Protein AF-A0A804PQB3-F1 (afdb_monomer)

Structure (mmCIF, N/CA/C/O backbone):
data_AF-A0A804PQB3-F1
#
_entry.id   AF-A0A804PQB3-F1
#
loop_
_atom_site.group_PDB
_atom_site.id
_atom_site.type_symbol
_atom_site.label_atom_id
_atom_site.label_alt_id
_atom_site.label_comp_id
_atom_site.label_asym_id
_atom_site.label_entity_id
_atom_site.label_seq_id
_atom_site.pdbx_PDB_ins_code
_atom_site.Cartn_x
_atom_site.Cartn_y
_atom_site.Cartn_z
_atom_site.occupancy
_atom_site.B_iso_or_equiv
_atom_site.auth_seq_id
_atom_site.auth_comp_id
_atom_site.auth_asym_id
_atom_site.auth_atom_id
_atom_site.pdbx_PDB_model_num
ATOM 1 N N . MET A 1 1 ? -51.190 13.255 21.243 1.00 46.50 1 MET A N 1
ATOM 2 C CA . MET A 1 1 ? -51.127 12.469 19.992 1.00 46.50 1 MET A CA 1
ATOM 3 C C . MET A 1 1 ? -50.312 11.210 20.266 1.00 46.50 1 MET A C 1
ATOM 5 O O . MET A 1 1 ? -49.123 11.335 20.520 1.00 46.50 1 MET A O 1
ATOM 9 N N . LEU A 1 2 ? -50.937 10.028 20.329 1.00 59.81 2 LEU A N 1
ATOM 10 C CA . LEU A 1 2 ? -50.211 8.762 20.503 1.00 59.81 2 LEU A CA 1
ATOM 11 C C . LEU A 1 2 ? -49.652 8.330 19.141 1.00 59.81 2 LEU A C 1
ATOM 13 O O . LEU A 1 2 ? -50.421 8.031 18.231 1.00 59.81 2 LEU A O 1
ATOM 17 N N . ILE A 1 3 ? -48.327 8.313 18.995 1.00 63.78 3 ILE A N 1
ATOM 18 C CA . ILE A 1 3 ? -47.665 7.767 17.805 1.00 63.78 3 ILE A CA 1
ATOM 19 C C . ILE A 1 3 ? -47.899 6.245 17.808 1.00 63.78 3 ILE A C 1
ATOM 21 O O . ILE A 1 3 ? -47.587 5.596 18.812 1.00 63.78 3 ILE A O 1
ATOM 25 N N . PRO A 1 4 ? -48.453 5.647 16.736 1.00 74.31 4 PRO A N 1
ATOM 26 C CA . PRO A 1 4 ? -48.668 4.206 16.690 1.00 74.31 4 PRO A CA 1
ATOM 27 C C . PRO A 1 4 ? -47.322 3.479 16.805 1.00 74.31 4 PRO A C 1
ATOM 29 O O . PRO A 1 4 ? -46.360 3.849 16.131 1.00 74.31 4 PRO A O 1
ATOM 32 N N . LYS A 1 5 ? -47.243 2.437 17.649 1.00 73.44 5 LYS A N 1
ATOM 33 C CA . LYS A 1 5 ? -45.992 1.700 17.950 1.00 73.44 5 LYS A CA 1
ATOM 34 C C . LYS A 1 5 ? -45.232 1.267 16.688 1.00 73.44 5 LYS A C 1
ATOM 36 O O . LYS A 1 5 ? -44.008 1.318 16.668 1.00 73.44 5 LYS A O 1
ATOM 41 N N . ASN A 1 6 ? -45.954 0.913 15.625 1.00 74.88 6 ASN A N 1
ATOM 42 C CA . ASN A 1 6 ? -45.375 0.488 14.348 1.00 74.88 6 ASN A CA 1
ATOM 43 C C . ASN A 1 6 ? -44.614 1.614 13.632 1.00 74.88 6 ASN A C 1
ATOM 45 O O . ASN A 1 6 ? -43.621 1.346 12.970 1.00 74.88 6 ASN A O 1
ATOM 49 N N . LEU A 1 7 ? -45.064 2.861 13.789 1.00 76.56 7 LEU A N 1
ATOM 50 C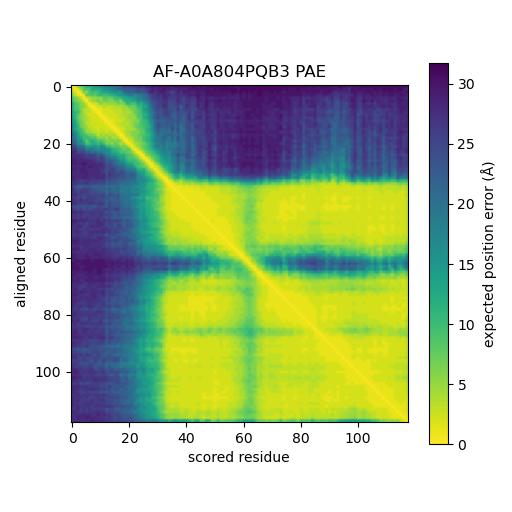 CA . LEU A 1 7 ? -44.469 4.050 13.175 1.00 76.56 7 LEU A CA 1
ATOM 51 C C . LEU A 1 7 ? -43.206 4.475 13.932 1.00 76.56 7 LEU A C 1
ATOM 53 O O . LEU A 1 7 ? -42.215 4.874 13.329 1.00 76.56 7 LEU A O 1
ATOM 57 N N . LEU A 1 8 ? -43.212 4.302 15.259 1.00 77.25 8 LEU A N 1
ATOM 58 C CA . LEU A 1 8 ? -42.018 4.474 16.084 1.00 77.25 8 LEU A CA 1
ATOM 59 C C . LEU A 1 8 ? -40.939 3.437 15.721 1.00 77.25 8 LEU A C 1
ATOM 61 O O . LEU A 1 8 ? -39.771 3.788 15.586 1.00 77.25 8 LEU A O 1
ATOM 65 N N . ALA A 1 9 ? -41.332 2.175 15.513 1.00 81.19 9 ALA A N 1
ATOM 66 C CA . ALA A 1 9 ? -40.415 1.104 15.126 1.00 81.19 9 ALA A CA 1
ATOM 67 C C . ALA A 1 9 ? -39.795 1.329 13.73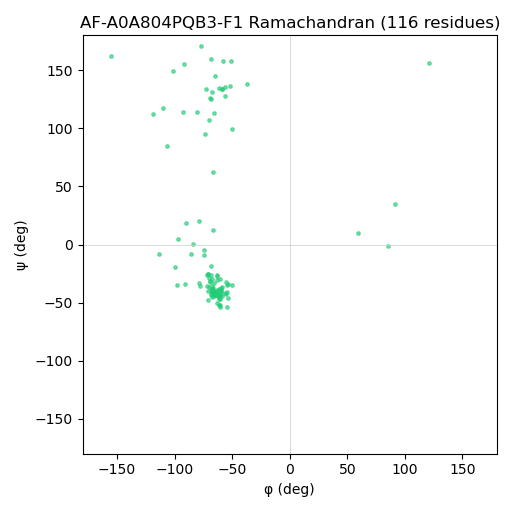5 1.00 81.19 9 ALA A C 1
ATOM 69 O O . ALA A 1 9 ? -38.590 1.148 13.573 1.00 81.19 9 ALA A O 1
ATOM 70 N N . THR A 1 10 ? -40.575 1.772 12.742 1.00 82.31 10 THR A N 1
ATOM 71 C CA . THR A 1 10 ? -40.035 2.098 11.411 1.00 82.31 10 THR A CA 1
ATOM 72 C C . THR A 1 10 ? -39.133 3.325 11.423 1.00 82.31 10 THR A C 1
ATOM 74 O O . THR A 1 10 ? -38.096 3.299 10.765 1.00 82.31 10 THR A O 1
ATOM 77 N N . LEU A 1 11 ? -39.461 4.369 12.194 1.00 83.31 11 LEU A N 1
ATOM 78 C CA . LEU A 1 11 ? -38.577 5.527 12.385 1.00 83.31 11 LEU A CA 1
ATOM 79 C C . LEU A 1 11 ? -37.240 5.124 13.017 1.00 83.3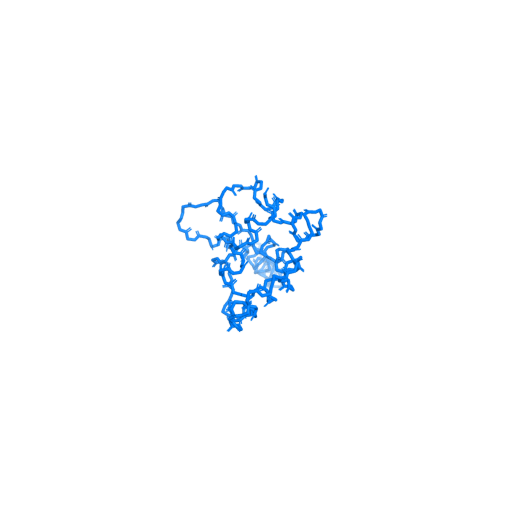1 11 LEU A C 1
ATOM 81 O O . LEU A 1 11 ? -36.191 5.543 12.533 1.00 83.31 11 LEU A O 1
ATOM 85 N N . LEU A 1 12 ? -37.266 4.275 14.049 1.00 82.88 12 LEU A N 1
ATOM 86 C CA . LEU A 1 12 ? -36.053 3.742 14.676 1.00 82.88 12 LEU A CA 1
ATOM 87 C C . LEU A 1 12 ? -35.237 2.880 13.704 1.00 82.88 12 LEU A C 1
ATOM 89 O O . LEU A 1 12 ? -34.015 2.996 13.674 1.00 82.88 12 LEU A O 1
ATOM 93 N N . PHE A 1 13 ? -35.890 2.058 12.879 1.00 83.00 13 PHE A N 1
ATOM 94 C CA . PHE A 1 13 ? -35.210 1.239 11.873 1.00 83.00 13 PHE A CA 1
ATOM 95 C C . PHE A 1 13 ? -34.569 2.091 10.767 1.00 83.00 13 PHE A C 1
ATOM 97 O O . PHE A 1 13 ? -33.431 1.841 10.377 1.00 83.00 13 PHE A O 1
ATOM 104 N N . LEU A 1 14 ? -35.254 3.143 10.307 1.00 83.62 14 LEU A N 1
ATOM 105 C CA . LEU A 1 14 ? -34.707 4.110 9.350 1.00 83.62 14 LEU A CA 1
ATOM 106 C C . LEU A 1 14 ? -33.526 4.889 9.938 1.00 83.62 14 LEU A C 1
ATOM 108 O O . LEU A 1 14 ? -32.522 5.044 9.252 1.00 83.62 14 LEU A O 1
ATOM 112 N N . LEU A 1 15 ? -33.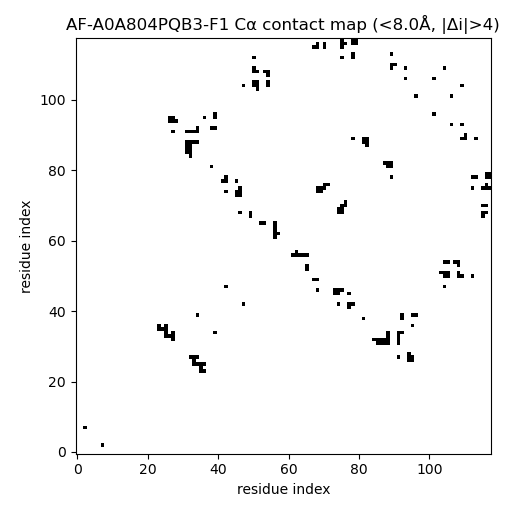615 5.319 11.203 1.00 80.31 15 LEU A N 1
ATOM 113 C CA . LEU A 1 15 ? -32.514 5.964 11.929 1.00 80.31 15 LEU A CA 1
ATOM 114 C C . LEU A 1 15 ? -31.311 5.030 12.107 1.00 80.31 15 LEU A C 1
ATOM 116 O O . LEU A 1 15 ? -30.171 5.465 11.979 1.00 80.31 15 LEU A O 1
ATOM 120 N N . ALA A 1 16 ? -31.547 3.743 12.370 1.00 77.56 16 ALA A N 1
ATOM 121 C CA . ALA A 1 16 ? -30.481 2.749 12.451 1.00 77.56 16 ALA A CA 1
ATOM 122 C C . ALA A 1 16 ? -29.809 2.534 11.085 1.00 77.56 16 ALA A C 1
ATOM 124 O O . ALA A 1 16 ? -28.584 2.490 11.007 1.00 77.56 16 ALA A O 1
ATOM 125 N N . LEU A 1 17 ? -30.584 2.466 9.997 1.00 75.44 17 LEU A N 1
ATOM 126 C CA . LEU A 1 17 ? -30.050 2.352 8.636 1.00 75.44 17 LEU A CA 1
ATOM 127 C C . LEU A 1 17 ? -29.263 3.597 8.211 1.00 75.44 17 LEU A C 1
ATOM 129 O O . LEU A 1 17 ? -28.198 3.459 7.611 1.00 75.44 17 LEU A O 1
ATOM 133 N N . THR A 1 18 ? -29.738 4.803 8.532 1.00 68.44 18 THR A N 1
ATOM 134 C CA . THR A 1 18 ? -29.002 6.040 8.233 1.00 68.44 18 THR A CA 1
ATOM 135 C C . THR A 1 18 ? -27.760 6.185 9.101 1.00 68.44 18 THR A C 1
ATOM 137 O O . THR A 1 18 ? -26.737 6.628 8.588 1.00 68.44 18 THR A O 1
ATOM 140 N N . ALA A 1 19 ? -27.791 5.766 10.369 1.00 65.50 19 ALA A N 1
ATOM 141 C CA . ALA A 1 19 ? -26.605 5.731 11.222 1.00 65.50 19 ALA A CA 1
ATOM 142 C C . ALA A 1 19 ? -25.555 4.740 10.695 1.00 65.50 19 ALA A C 1
ATOM 144 O O . ALA A 1 19 ? -24.380 5.085 10.644 1.00 65.50 19 ALA A O 1
ATOM 145 N N . LEU A 1 20 ? -25.971 3.556 10.229 1.00 62.88 20 LEU A N 1
ATOM 146 C CA . LEU A 1 20 ? -25.075 2.578 9.599 1.00 62.88 20 LEU A CA 1
ATOM 147 C C . LEU A 1 20 ? -24.511 3.077 8.262 1.00 62.88 20 LEU A C 1
ATOM 149 O O . LEU A 1 20 ? -23.340 2.853 7.981 1.00 62.88 20 LEU A O 1
ATOM 153 N N . ALA A 1 21 ? -25.308 3.790 7.461 1.00 59.47 21 ALA A N 1
ATOM 154 C CA . ALA A 1 21 ? -24.839 4.416 6.222 1.00 59.47 21 ALA A CA 1
ATOM 155 C C . ALA A 1 21 ? -23.924 5.628 6.477 1.00 59.47 21 ALA A C 1
ATOM 157 O O . ALA A 1 21 ? -23.085 5.951 5.647 1.00 59.47 21 ALA A O 1
ATOM 158 N N . SER A 1 22 ? -24.081 6.294 7.624 1.00 56.66 22 SER A N 1
ATOM 159 C CA . SER A 1 22 ? -23.221 7.405 8.060 1.00 56.66 22 SER A CA 1
ATOM 160 C C . SER A 1 22 ? -21.971 6.914 8.795 1.00 56.66 22 SER A C 1
ATOM 162 O O . SER A 1 22 ? -21.069 7.703 9.059 1.00 56.66 22 SER A O 1
ATOM 164 N N . LEU A 1 23 ? -21.903 5.613 9.099 1.00 54.72 23 LEU A N 1
ATOM 165 C CA . LEU A 1 23 ? -20.743 4.939 9.673 1.00 54.72 23 LEU A CA 1
ATOM 166 C C . LEU A 1 23 ? -19.661 4.632 8.625 1.00 54.72 23 LEU A C 1
ATOM 168 O O . LEU A 1 23 ? -18.773 3.829 8.898 1.00 54.72 23 LEU A O 1
ATOM 172 N N . ASP A 1 24 ? -19.656 5.315 7.474 1.00 49.91 24 ASP A N 1
ATOM 173 C CA . ASP A 1 24 ? -18.415 5.625 6.751 1.00 49.91 24 ASP A CA 1
ATOM 174 C C . ASP A 1 24 ? -17.599 6.610 7.621 1.00 49.91 24 ASP A C 1
ATOM 176 O O . ASP A 1 24 ? -17.378 7.777 7.290 1.00 49.91 24 ASP A O 1
ATOM 180 N N . THR A 1 25 ? -17.212 6.145 8.810 1.00 52.66 25 THR A N 1
ATOM 181 C CA . THR A 1 25 ? -16.422 6.902 9.770 1.00 52.66 25 THR A CA 1
ATOM 182 C C . THR A 1 25 ? -15.020 6.931 9.201 1.00 52.66 25 THR A C 1
ATOM 184 O O . THR A 1 25 ? -14.256 5.982 9.355 1.00 52.66 25 THR A O 1
ATOM 187 N N . ALA A 1 26 ? -14.714 8.008 8.484 1.00 50.50 26 ALA A N 1
ATOM 188 C CA . ALA A 1 26 ? -13.367 8.352 8.082 1.00 50.50 26 ALA A CA 1
ATOM 189 C C . ALA A 1 26 ? -12.458 8.301 9.319 1.00 50.50 26 ALA A C 1
ATOM 191 O O . ALA A 1 26 ? -12.461 9.205 10.154 1.00 50.50 26 ALA A O 1
ATOM 192 N N . SER A 1 27 ? -11.728 7.201 9.467 1.00 46.22 27 SER A N 1
ATOM 193 C CA . SER A 1 27 ? -10.746 7.002 10.521 1.00 46.22 27 SER A CA 1
ATOM 194 C C . SER A 1 27 ? -9.380 7.108 9.872 1.00 46.22 27 SER A C 1
ATOM 196 O O . SER A 1 27 ? -8.807 6.112 9.453 1.00 46.22 27 SER A O 1
ATOM 198 N N . SER A 1 28 ? -8.876 8.330 9.722 1.00 44.28 28 SER A N 1
ATOM 199 C CA . SER A 1 28 ? -7.453 8.533 9.471 1.00 44.28 28 SER A CA 1
ATOM 200 C C . SER A 1 28 ? -6.844 9.160 10.714 1.00 44.28 28 SER A C 1
ATOM 202 O O . SER A 1 28 ? -7.233 10.254 11.135 1.00 44.28 28 SER A O 1
ATOM 204 N N . GLY A 1 29 ? -5.906 8.418 11.307 1.00 44.91 29 GLY A N 1
ATOM 205 C CA . GLY A 1 29 ? -5.000 8.892 12.341 1.00 44.91 29 GLY A CA 1
ATOM 206 C C . GLY A 1 29 ? -4.305 10.186 11.919 1.00 44.91 29 GLY A C 1
ATOM 207 O O . GLY A 1 29 ? -4.276 10.539 10.742 1.00 44.91 29 GLY A O 1
ATOM 208 N N . CYS A 1 30 ? -3.828 10.925 12.920 1.00 49.94 30 CYS A N 1
ATOM 209 C CA . CYS A 1 30 ? -3.421 12.321 12.806 1.00 49.94 30 CYS A CA 1
ATOM 210 C C . CYS A 1 30 ? -2.720 12.692 11.494 1.00 49.94 30 CYS A C 1
ATOM 212 O O . CYS A 1 30 ? -1.759 12.045 11.082 1.00 49.94 30 CYS A O 1
ATOM 214 N N . CYS A 1 31 ? -3.111 13.868 10.995 1.00 55.22 31 CYS A N 1
ATOM 215 C CA . CYS A 1 31 ? -2.269 14.742 10.190 1.00 55.22 31 CYS A CA 1
ATOM 216 C C . CYS A 1 31 ? -2.337 14.534 8.653 1.00 55.22 31 CYS A C 1
ATOM 218 O O . CYS A 1 31 ? -1.345 14.762 7.963 1.00 55.22 31 CYS A O 1
ATOM 220 N N . GLY A 1 32 ? -3.502 14.181 8.095 1.00 54.12 32 GLY A N 1
ATOM 221 C CA . GLY A 1 32 ? -3.734 14.150 6.642 1.00 54.12 32 GLY A CA 1
ATOM 222 C C . GLY A 1 32 ? -5.209 14.302 6.262 1.00 54.12 32 GLY A C 1
ATOM 223 O O . GLY A 1 32 ? -6.088 14.140 7.109 1.00 54.12 32 GLY A O 1
ATOM 224 N N . GLU A 1 33 ? -5.477 14.643 4.997 1.00 61.44 33 GLU A N 1
ATOM 225 C CA . GLU A 1 33 ? -6.833 14.626 4.436 1.00 61.44 33 GLU A CA 1
ATOM 226 C C . GLU A 1 33 ? -7.444 13.227 4.601 1.00 61.44 33 GLU A C 1
ATOM 228 O O . GLU A 1 33 ? -6.786 12.203 4.399 1.00 61.44 33 GLU A O 1
ATOM 233 N N . THR A 1 34 ? -8.705 13.185 5.027 1.00 75.31 34 THR A N 1
ATOM 234 C CA . THR A 1 34 ? -9.411 11.933 5.268 1.00 75.31 34 THR A CA 1
ATOM 235 C C . THR A 1 34 ? -9.752 11.258 3.942 1.00 75.31 34 THR A C 1
ATOM 237 O O . THR A 1 34 ? -10.290 11.869 3.018 1.00 75.31 34 THR A O 1
ATOM 240 N N . CYS A 1 35 ? -9.488 9.960 3.853 1.00 85.69 35 CYS A N 1
ATOM 241 C CA . CYS A 1 35 ? -9.972 9.111 2.777 1.00 85.69 35 CYS A CA 1
ATOM 242 C C . CYS A 1 35 ? -11.176 8.295 3.255 1.00 85.69 35 CYS A C 1
ATOM 244 O O . CYS A 1 35 ? -11.321 7.958 4.427 1.00 85.69 35 CYS A O 1
ATOM 246 N N . THR A 1 36 ? -12.072 8.003 2.323 1.00 91.06 36 THR A N 1
ATOM 247 C CA . THR A 1 36 ? -13.296 7.237 2.562 1.00 91.06 36 THR A CA 1
ATOM 248 C C . THR A 1 36 ? -13.062 5.754 2.304 1.00 91.06 36 THR A C 1
ATOM 250 O O . THR A 1 36 ? -12.251 5.371 1.454 1.00 91.06 36 THR A O 1
ATOM 253 N N . ASP A 1 37 ? -13.868 4.900 2.930 1.00 91.38 37 ASP A N 1
ATOM 254 C CA . ASP A 1 37 ? -13.913 3.474 2.603 1.00 91.38 37 ASP A CA 1
ATOM 255 C C . ASP A 1 37 ? -14.201 3.228 1.111 1.00 91.38 37 ASP A C 1
ATOM 257 O O . ASP A 1 37 ? -13.685 2.285 0.507 1.00 91.38 37 ASP A O 1
ATOM 261 N N . LYS A 1 38 ? -14.975 4.111 0.466 1.00 92.56 38 LYS A N 1
ATOM 262 C CA . LYS A 1 38 ? -15.194 4.081 -0.987 1.00 92.56 38 LYS A CA 1
ATOM 263 C C . LYS A 1 38 ? -13.890 4.276 -1.766 1.00 92.56 38 LYS A C 1
ATOM 265 O O . LYS A 1 38 ? -13.633 3.509 -2.694 1.00 92.56 38 LYS A O 1
ATOM 270 N N . GLN A 1 39 ? -13.074 5.260 -1.394 1.00 94.25 39 GLN A N 1
ATOM 271 C CA . GLN A 1 39 ? -11.771 5.505 -2.020 1.00 94.25 39 GLN A CA 1
ATOM 272 C C . GLN A 1 39 ? -10.806 4.335 -1.784 1.00 94.25 39 GLN A C 1
ATOM 274 O O . GLN A 1 39 ? -10.184 3.872 -2.744 1.00 94.25 39 GLN A O 1
ATOM 279 N N . LYS A 1 40 ? -10.745 3.784 -0.560 1.00 95.56 40 LYS A N 1
ATOM 280 C CA . LYS A 1 40 ? -9.988 2.551 -0.274 1.00 95.56 40 LYS A CA 1
ATOM 281 C C . LYS A 1 40 ? -10.421 1.419 -1.206 1.00 95.56 40 LYS A C 1
ATOM 283 O O . LYS A 1 40 ? -9.588 0.859 -1.918 1.00 95.56 40 LYS A O 1
ATOM 288 N N . ARG A 1 41 ? -11.723 1.113 -1.261 1.00 96.06 41 ARG A N 1
ATOM 289 C CA . ARG A 1 41 ? -12.269 0.044 -2.117 1.00 96.06 41 ARG A CA 1
ATOM 290 C C . ARG A 1 41 ? -11.902 0.237 -3.587 1.00 96.06 41 ARG A C 1
ATOM 292 O O . ARG A 1 41 ? -11.524 -0.730 -4.241 1.00 96.06 41 ARG A O 1
ATOM 299 N N . GLN A 1 42 ? -11.963 1.468 -4.098 1.00 96.19 42 GLN A N 1
ATOM 300 C CA . GLN A 1 42 ? -11.570 1.776 -5.476 1.00 96.19 42 GLN A CA 1
ATOM 301 C C . GLN A 1 42 ? -10.090 1.466 -5.745 1.00 96.19 42 GLN A C 1
ATOM 303 O O . GLN A 1 42 ? -9.780 0.858 -6.771 1.00 96.19 42 GLN A O 1
ATOM 308 N N . ILE A 1 43 ? -9.184 1.819 -4.825 1.00 96.62 43 ILE A N 1
ATOM 309 C CA . ILE A 1 43 ? -7.762 1.461 -4.936 1.00 96.62 43 ILE A CA 1
ATOM 310 C C . ILE A 1 43 ? -7.577 -0.053 -4.901 1.00 96.62 43 ILE A C 1
ATOM 312 O O . ILE A 1 43 ? -6.926 -0.603 -5.788 1.00 96.62 43 ILE A O 1
ATOM 316 N N . LEU A 1 44 ? -8.167 -0.743 -3.923 1.00 97.19 44 LEU A N 1
ATOM 317 C CA . LEU A 1 44 ? -8.020 -2.195 -3.793 1.00 97.19 44 LEU A CA 1
ATOM 318 C C . LEU A 1 44 ? -8.567 -2.939 -5.017 1.00 97.19 44 LEU A C 1
ATOM 320 O O . LEU A 1 44 ? -7.948 -3.897 -5.482 1.00 97.19 44 LEU A O 1
ATOM 324 N N . GLN A 1 45 ? -9.682 -2.474 -5.580 1.00 97.19 45 GLN A N 1
ATOM 325 C CA . GLN A 1 45 ? -10.273 -3.047 -6.785 1.00 97.19 45 GLN A CA 1
ATOM 326 C C . GLN A 1 45 ? -9.394 -2.817 -8.022 1.00 97.19 45 GLN A C 1
ATOM 328 O O . GLN A 1 45 ? -9.176 -3.746 -8.798 1.00 97.19 45 GLN A O 1
ATOM 333 N N . ALA A 1 46 ? -8.879 -1.601 -8.215 1.00 97.31 46 ALA A N 1
ATOM 334 C CA . ALA A 1 46 ? -8.110 -1.253 -9.409 1.00 97.31 46 ALA A CA 1
ATOM 335 C C . ALA A 1 46 ? -6.656 -1.753 -9.361 1.00 97.31 46 ALA A C 1
ATOM 337 O O . ALA A 1 46 ? -6.082 -2.085 -10.399 1.00 97.31 46 ALA A O 1
ATOM 338 N N . CYS A 1 47 ? -6.054 -1.789 -8.171 1.00 96.88 47 CYS A N 1
ATOM 339 C CA . CYS A 1 47 ? -4.629 -2.048 -7.968 1.00 96.88 47 CYS A CA 1
ATOM 340 C C . CYS A 1 47 ? -4.320 -3.366 -7.251 1.00 96.88 47 CYS A C 1
ATOM 342 O O . CYS A 1 47 ? -3.151 -3.742 -7.176 1.00 96.88 47 CYS A O 1
ATOM 344 N N 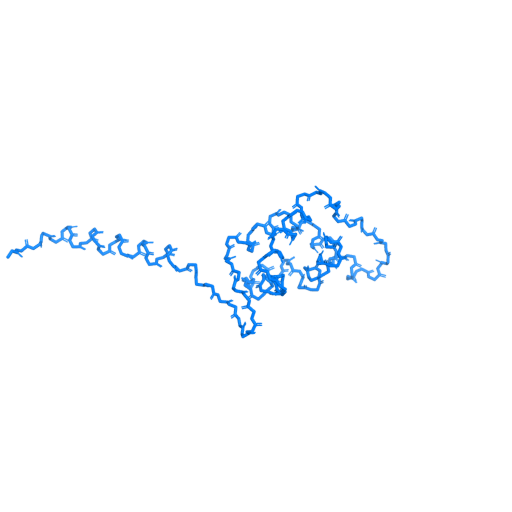. GLY A 1 48 ? -5.321 -4.078 -6.726 1.00 95.88 48 GLY A N 1
ATOM 345 C CA . GLY A 1 48 ? -5.115 -5.226 -5.841 1.00 95.88 48 GLY A CA 1
ATOM 346 C C . GLY A 1 48 ? -4.208 -6.317 -6.412 1.00 95.88 48 GLY A C 1
ATOM 347 O O . GLY A 1 48 ? -3.352 -6.831 -5.695 1.00 95.88 48 GLY A O 1
ATOM 348 N N . SER A 1 49 ? -4.337 -6.635 -7.703 1.00 93.94 49 SER A N 1
ATOM 349 C CA . SER A 1 49 ? -3.467 -7.611 -8.373 1.00 93.94 49 SER A CA 1
ATOM 350 C C . SER A 1 49 ? -2.008 -7.152 -8.417 1.00 93.94 49 SER A C 1
ATOM 352 O O . SER A 1 49 ? -1.116 -7.939 -8.110 1.00 93.94 49 SER A O 1
ATOM 354 N N . TYR A 1 50 ? -1.756 -5.876 -8.722 1.00 93.94 50 TYR A N 1
ATOM 355 C CA . TYR A 1 50 ? -0.411 -5.297 -8.711 1.00 93.94 50 TYR A CA 1
ATOM 356 C C . TYR A 1 50 ? 0.185 -5.274 -7.304 1.00 93.94 50 TYR A C 1
ATOM 358 O O . TYR A 1 50 ? 1.355 -5.601 -7.147 1.00 93.94 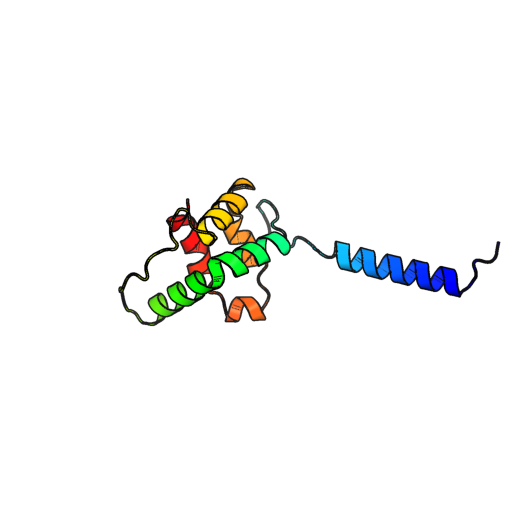50 TYR A O 1
ATOM 366 N N . ILE A 1 51 ? -0.606 -4.935 -6.281 1.00 93.75 51 ILE A N 1
ATOM 367 C CA . ILE A 1 51 ? -0.149 -4.910 -4.882 1.00 93.75 51 ILE A CA 1
ATOM 368 C C . ILE A 1 51 ? 0.314 -6.304 -4.449 1.00 93.75 51 ILE A C 1
ATOM 370 O O . ILE A 1 51 ? 1.448 -6.459 -3.998 1.00 93.75 51 ILE A O 1
ATOM 374 N N . VAL A 1 52 ? -0.527 -7.324 -4.648 1.00 93.06 52 VAL A N 1
ATOM 375 C CA . VAL A 1 52 ? -0.198 -8.720 -4.307 1.00 93.06 52 VAL A CA 1
ATOM 376 C C . VAL A 1 52 ? 1.050 -9.181 -5.056 1.00 93.06 52 VAL A C 1
ATOM 378 O O . VAL A 1 52 ? 1.951 -9.782 -4.472 1.00 93.06 52 VAL A O 1
ATOM 381 N N . ALA A 1 53 ? 1.139 -8.869 -6.346 1.00 90.06 53 ALA A N 1
ATOM 382 C CA . ALA A 1 53 ? 2.245 -9.331 -7.162 1.00 90.06 53 ALA A CA 1
ATOM 383 C C . ALA A 1 53 ? 3.570 -8.610 -6.825 1.00 90.06 53 ALA A C 1
ATOM 385 O O . ALA A 1 53 ? 4.621 -9.246 -6.787 1.00 90.06 53 ALA A O 1
ATOM 386 N N . MET A 1 54 ? 3.528 -7.315 -6.487 1.00 88.25 54 MET A N 1
ATOM 387 C CA . MET A 1 54 ? 4.682 -6.556 -5.979 1.00 88.25 54 MET A CA 1
ATOM 388 C C . MET A 1 54 ? 5.142 -7.003 -4.584 1.00 88.25 54 MET A C 1
ATOM 390 O O . MET A 1 54 ? 6.318 -6.835 -4.247 1.00 88.25 54 MET A O 1
ATOM 394 N N . ALA A 1 55 ? 4.231 -7.509 -3.750 1.00 89.19 55 ALA A N 1
ATOM 395 C CA . ALA A 1 55 ? 4.568 -8.092 -2.454 1.00 89.19 55 ALA A CA 1
ATOM 396 C C . ALA A 1 55 ? 5.283 -9.439 -2.640 1.00 89.19 55 ALA A C 1
ATOM 398 O O . ALA A 1 55 ? 6.366 -9.648 -2.099 1.00 89.19 55 ALA A O 1
ATOM 399 N N . ALA A 1 56 ? 4.738 -10.308 -3.498 1.00 87.75 56 ALA A N 1
ATOM 400 C CA . ALA A 1 56 ? 5.316 -11.618 -3.789 1.00 87.75 56 ALA A CA 1
ATOM 401 C C . ALA A 1 56 ? 6.745 -11.532 -4.360 1.00 87.75 56 ALA A C 1
ATOM 403 O O . ALA A 1 56 ? 7.610 -12.321 -3.974 1.00 87.75 56 ALA A O 1
ATOM 404 N N . THR A 1 57 ? 7.027 -10.565 -5.243 1.00 82.69 57 THR A N 1
ATOM 405 C CA . THR A 1 57 ? 8.389 -10.368 -5.774 1.00 82.69 57 THR A CA 1
ATOM 406 C C . THR A 1 57 ? 9.371 -9.889 -4.714 1.00 82.69 57 THR A C 1
ATOM 408 O O . THR A 1 57 ? 10.505 -10.365 -4.691 1.00 82.69 57 THR A O 1
ATOM 411 N N . ALA A 1 58 ? 8.933 -9.007 -3.810 1.00 81.00 58 ALA A N 1
ATOM 412 C CA . ALA A 1 58 ? 9.755 -8.546 -2.697 1.00 81.00 58 ALA A CA 1
ATOM 413 C C . ALA A 1 58 ? 10.122 -9.704 -1.753 1.00 81.00 58 ALA A C 1
ATOM 415 O O . ALA A 1 58 ? 11.284 -9.833 -1.372 1.00 81.00 58 ALA A O 1
ATOM 416 N N . SER A 1 59 ? 9.171 -10.593 -1.441 1.00 79.94 59 SER A N 1
ATOM 417 C CA . SER A 1 59 ? 9.417 -11.769 -0.592 1.00 79.94 59 SER A CA 1
ATOM 418 C C . SER A 1 59 ? 10.303 -12.827 -1.253 1.00 79.94 59 SER A C 1
ATOM 420 O O . SER A 1 59 ? 11.048 -13.517 -0.565 1.00 79.94 59 SER A O 1
ATOM 422 N N . ALA A 1 60 ? 10.251 -12.967 -2.580 1.00 78.62 60 ALA A N 1
ATOM 423 C CA . ALA A 1 60 ? 11.033 -13.972 -3.299 1.00 78.62 60 ALA A CA 1
ATOM 424 C C . ALA A 1 60 ? 12.533 -13.635 -3.409 1.00 78.62 60 ALA A C 1
ATOM 426 O O . ALA A 1 60 ? 13.280 -14.422 -3.993 1.00 78.62 60 ALA A O 1
ATOM 427 N N . GLY A 1 61 ? 12.972 -12.454 -2.947 1.00 69.19 61 GLY A N 1
ATOM 428 C CA . GLY A 1 61 ? 14.344 -11.962 -3.140 1.00 69.19 61 GLY A CA 1
ATOM 429 C C . GLY A 1 61 ? 14.741 -11.828 -4.616 1.00 69.19 61 GLY A C 1
ATOM 430 O O . GLY A 1 61 ? 15.911 -11.642 -4.942 1.00 69.19 61 GLY A O 1
ATOM 431 N N . ARG A 1 62 ? 13.772 -11.956 -5.531 1.00 60.66 62 ARG A N 1
ATOM 432 C CA . ARG A 1 62 ? 13.985 -11.904 -6.971 1.00 60.66 62 ARG A CA 1
ATOM 433 C C . ARG A 1 62 ? 13.781 -10.473 -7.425 1.00 60.66 62 ARG A C 1
ATOM 435 O O . ARG A 1 62 ? 12.659 -9.980 -7.460 1.00 60.66 62 ARG A O 1
ATOM 442 N N . SER A 1 63 ? 14.861 -9.862 -7.892 1.00 57.28 63 SER A N 1
ATOM 443 C CA . SER A 1 63 ? 14.863 -8.567 -8.576 1.00 57.28 63 SER A CA 1
ATOM 444 C C . SER A 1 63 ? 14.155 -8.581 -9.935 1.00 57.28 63 SER A C 1
ATOM 446 O O . SER A 1 63 ? 14.339 -7.639 -10.698 1.00 57.28 63 SER A O 1
ATOM 448 N N . LEU A 1 64 ? 13.391 -9.628 -10.286 1.00 54.78 64 LEU A N 1
ATOM 449 C CA . LEU A 1 64 ? 12.646 -9.627 -11.541 1.00 54.78 64 LEU A CA 1
ATOM 450 C C . LEU A 1 64 ? 11.586 -8.524 -11.447 1.00 54.78 64 LEU A C 1
ATOM 452 O O . LEU A 1 64 ? 10.670 -8.640 -10.625 1.00 54.78 64 LEU A O 1
ATOM 456 N N . PRO A 1 65 ? 11.699 -7.452 -12.250 1.00 60.59 65 PRO A N 1
ATOM 457 C CA . PRO A 1 65 ? 10.745 -6.370 -12.194 1.00 60.59 65 PRO A CA 1
ATOM 458 C C . PRO A 1 65 ? 9.439 -6.913 -12.760 1.00 60.59 65 PRO A C 1
ATOM 460 O O . PRO A 1 65 ? 9.314 -7.136 -13.964 1.00 60.59 65 PRO A O 1
ATOM 463 N N . LEU A 1 66 ? 8.454 -7.153 -11.894 1.00 68.88 66 LEU A N 1
ATOM 464 C CA . LEU A 1 66 ? 7.094 -7.253 -12.391 1.00 68.88 66 LEU A CA 1
ATOM 465 C C . LEU A 1 66 ? 6.776 -5.922 -13.078 1.00 68.88 66 LEU A C 1
ATOM 467 O O . LEU A 1 66 ? 7.112 -4.873 -12.512 1.00 68.88 66 LEU A O 1
ATOM 471 N N . PRO A 1 67 ? 6.184 -5.938 -14.285 1.00 73.19 67 PRO A N 1
ATOM 472 C CA . PRO A 1 67 ? 5.887 -4.701 -14.973 1.00 73.19 67 PRO A CA 1
ATOM 473 C C . PRO A 1 67 ? 5.009 -3.846 -14.053 1.00 73.19 67 PRO A C 1
ATOM 475 O O . PRO A 1 67 ? 4.008 -4.348 -13.524 1.00 73.19 67 PRO A O 1
ATOM 478 N N . PRO A 1 68 ? 5.390 -2.579 -13.814 1.00 81.75 68 PRO A N 1
ATOM 479 C CA . PRO A 1 68 ? 4.559 -1.683 -13.032 1.00 81.75 68 PRO A CA 1
ATOM 480 C C . PRO A 1 68 ? 3.178 -1.565 -13.692 1.00 81.75 68 PRO A C 1
ATOM 482 O O . PRO A 1 68 ? 3.043 -1.812 -14.899 1.00 81.75 68 PRO A O 1
ATOM 485 N N . PRO A 1 69 ? 2.139 -1.173 -12.933 1.00 90.88 69 PRO A N 1
ATOM 486 C CA . PRO A 1 69 ? 0.855 -0.862 -13.540 1.00 90.88 69 PRO A CA 1
ATOM 487 C C . PRO A 1 69 ? 1.053 0.149 -14.682 1.00 90.88 69 PRO A C 1
ATOM 489 O O . PRO A 1 69 ? 1.818 1.108 -14.527 1.00 90.88 69 PRO A O 1
ATOM 492 N N . PRO A 1 70 ? 0.395 -0.039 -15.841 1.00 92.38 70 PRO A N 1
ATOM 493 C CA . PRO A 1 70 ? 0.536 0.887 -16.954 1.00 92.38 70 PRO A CA 1
ATOM 494 C C . PRO A 1 70 ? 0.114 2.285 -16.501 1.00 92.38 70 PRO A C 1
ATOM 496 O O . PRO A 1 70 ? -0.944 2.445 -15.886 1.00 92.38 70 PRO A O 1
ATOM 499 N N . ARG A 1 71 ? 0.918 3.309 -16.823 1.00 90.56 71 ARG A N 1
ATOM 500 C CA . ARG A 1 71 ? 0.689 4.687 -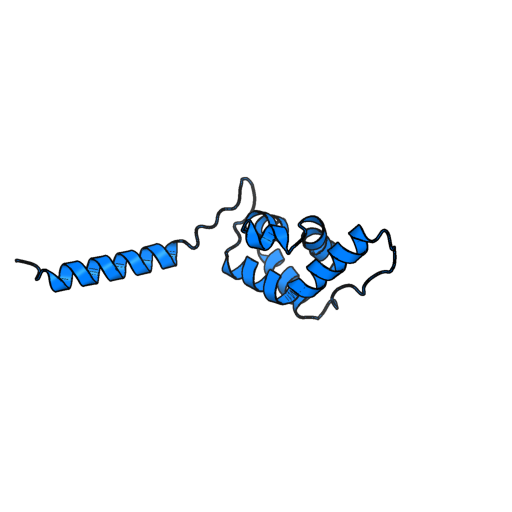16.343 1.00 90.56 71 ARG A CA 1
ATOM 501 C C . ARG A 1 71 ? -0.720 5.199 -16.667 1.00 90.56 71 ARG A C 1
ATOM 503 O O . ARG A 1 71 ? -1.314 5.890 -15.847 1.00 90.56 71 ARG A O 1
ATOM 510 N N . ASN A 1 72 ? -1.292 4.816 -17.807 1.00 92.50 72 ASN A N 1
ATOM 511 C CA . ASN A 1 72 ? -2.652 5.203 -18.216 1.00 92.50 72 ASN A CA 1
ATOM 512 C C . ASN A 1 72 ? -3.722 4.144 -17.898 1.00 92.50 72 ASN A C 1
ATOM 514 O O . ASN A 1 72 ? -4.877 4.306 -18.275 1.00 92.50 72 ASN A O 1
ATOM 518 N N . GLY A 1 73 ? -3.349 3.063 -17.214 1.00 95.25 73 GLY A N 1
ATOM 519 C CA . GLY A 1 73 ? -4.269 2.010 -16.807 1.00 95.25 73 GLY A CA 1
ATOM 520 C C . GLY A 1 73 ? -5.125 2.374 -15.593 1.00 95.25 73 GLY A C 1
ATOM 521 O O . GLY A 1 73 ? -4.862 3.370 -14.911 1.00 95.25 73 GLY A O 1
ATOM 522 N N . PRO A 1 74 ? -6.120 1.526 -15.275 1.00 96.75 74 PRO A N 1
ATOM 523 C CA . PRO A 1 74 ? -7.105 1.794 -14.229 1.00 96.75 74 PRO A CA 1
ATOM 524 C C . PRO A 1 74 ? -6.474 1.981 -12.845 1.00 96.75 74 PRO A C 1
ATOM 526 O O . PRO A 1 74 ? -6.878 2.885 -12.120 1.00 96.75 74 PRO A O 1
ATOM 529 N N . CYS A 1 75 ? -5.444 1.198 -12.498 1.00 97.19 75 CYS A N 1
ATOM 530 C CA . CYS A 1 75 ? -4.752 1.350 -11.217 1.00 97.19 75 CYS A CA 1
ATOM 531 C C . CYS A 1 75 ? -4.120 2.742 -11.070 1.00 97.19 75 CYS A C 1
ATOM 533 O O . CYS A 1 75 ? -4.418 3.466 -10.123 1.00 97.19 75 CYS A O 1
ATOM 535 N N . CYS A 1 76 ? -3.295 3.166 -12.032 1.00 96.94 76 CYS A N 1
ATOM 536 C CA . CYS A 1 76 ? -2.647 4.471 -11.939 1.00 96.94 76 CYS A CA 1
ATOM 537 C C . CYS A 1 76 ? -3.615 5.644 -12.120 1.00 96.94 76 CYS A C 1
ATOM 539 O O . CYS A 1 76 ? -3.398 6.701 -11.528 1.00 96.94 76 CYS A O 1
ATOM 541 N N . ALA A 1 77 ? -4.706 5.468 -12.869 1.00 96.69 77 ALA A N 1
ATOM 542 C CA . ALA A 1 77 ? -5.788 6.446 -12.909 1.00 96.69 77 ALA A CA 1
ATOM 543 C C . ALA A 1 77 ? -6.441 6.621 -11.526 1.00 96.69 77 ALA A C 1
ATOM 545 O O . ALA A 1 77 ? -6.633 7.756 -11.093 1.00 96.69 77 ALA A O 1
ATOM 546 N N . ALA A 1 78 ? -6.706 5.523 -10.810 1.00 96.81 78 ALA A N 1
ATOM 547 C CA . ALA A 1 78 ? -7.266 5.559 -9.461 1.00 96.81 78 ALA A CA 1
ATOM 548 C C . ALA A 1 78 ? -6.300 6.195 -8.447 1.00 96.81 78 ALA A C 1
ATOM 550 O O . ALA A 1 78 ? -6.714 7.063 -7.685 1.00 96.81 78 ALA A O 1
ATOM 551 N N . VAL A 1 79 ? -5.007 5.845 -8.486 1.00 96.06 79 VAL A N 1
ATOM 552 C CA . VAL A 1 79 ? -3.982 6.452 -7.612 1.00 96.06 79 VAL A CA 1
ATOM 553 C C . VAL A 1 79 ? -3.868 7.957 -7.856 1.00 96.06 79 VAL A C 1
ATOM 555 O O . VAL A 1 79 ? -3.863 8.730 -6.902 1.00 96.06 79 VAL A O 1
ATOM 558 N N . ARG A 1 80 ? -3.829 8.406 -9.119 1.00 94.94 80 ARG A N 1
ATOM 559 C CA . ARG A 1 80 ? -3.802 9.844 -9.430 1.00 94.94 80 ARG A CA 1
ATOM 560 C C . ARG A 1 80 ? -5.076 10.555 -9.000 1.00 94.94 80 ARG A C 1
ATOM 562 O O . ARG A 1 80 ? -4.989 11.663 -8.489 1.00 94.94 80 ARG A O 1
ATOM 569 N N . ALA A 1 81 ? -6.243 9.950 -9.217 1.00 94.25 81 ALA A N 1
ATOM 570 C CA . ALA A 1 81 ? -7.512 10.522 -8.777 1.00 94.25 81 ALA A CA 1
ATOM 571 C C . ALA A 1 81 ? -7.545 10.675 -7.253 1.00 94.25 81 ALA A C 1
ATOM 573 O O . ALA A 1 81 ? -7.930 11.729 -6.760 1.00 94.25 81 ALA A O 1
ATOM 574 N N . LEU A 1 82 ? -7.061 9.667 -6.524 1.00 93.88 82 LEU A N 1
ATOM 575 C CA . LEU A 1 82 ? -6.941 9.707 -5.074 1.00 93.88 82 LEU A CA 1
ATOM 576 C C . LEU A 1 82 ? -6.009 10.837 -4.612 1.00 93.88 82 LEU A C 1
ATOM 578 O O . LEU A 1 82 ? -6.371 11.610 -3.737 1.00 93.88 82 LEU A O 1
ATOM 582 N N . GLN A 1 83 ? -4.838 10.972 -5.229 1.00 91.12 83 GLN A N 1
ATOM 583 C CA . GLN A 1 83 ? -3.809 11.940 -4.824 1.00 91.12 83 GLN A CA 1
ATOM 584 C C . GLN A 1 83 ? -4.151 13.394 -5.197 1.00 91.12 83 GLN A C 1
ATOM 586 O O . GLN A 1 83 ? -3.496 14.323 -4.735 1.00 91.12 83 GLN A O 1
ATOM 591 N N . ARG A 1 84 ? -5.208 13.625 -5.991 1.00 90.88 84 ARG A N 1
ATOM 592 C CA . ARG A 1 84 ? -5.789 14.969 -6.175 1.00 90.88 84 ARG A CA 1
ATOM 593 C C . ARG A 1 84 ? -6.476 15.498 -4.914 1.00 90.88 84 ARG A C 1
ATOM 595 O O . ARG A 1 84 ? -6.692 16.699 -4.832 1.00 90.88 84 ARG A O 1
ATOM 602 N N . HIS A 1 85 ? -6.808 14.622 -3.968 1.00 89.12 85 HIS A N 1
ATOM 603 C CA . HIS A 1 85 ? -7.359 14.971 -2.658 1.00 89.12 85 HIS A CA 1
ATOM 604 C C . HIS A 1 85 ? -6.275 15.179 -1.595 1.00 89.12 85 HIS A C 1
ATOM 606 O O . HIS A 1 85 ? -6.574 15.021 -0.424 1.00 89.12 85 HIS A O 1
ATOM 612 N N . GLY A 1 86 ? -5.017 15.395 -1.989 1.00 86.56 86 GLY A N 1
ATOM 613 C CA . GLY A 1 86 ? -3.943 15.658 -1.038 1.00 86.56 86 GLY A CA 1
ATOM 614 C C . GLY A 1 86 ? -2.789 14.678 -1.076 1.00 86.56 86 GLY A C 1
ATOM 615 O O . GLY A 1 86 ? -2.915 13.512 -1.461 1.00 86.56 86 GLY A O 1
ATOM 616 N N . ALA A 1 87 ? -1.643 15.166 -0.606 1.00 85.06 87 ALA A N 1
ATOM 617 C CA . ALA A 1 87 ? -0.515 14.310 -0.288 1.00 85.06 87 ALA A CA 1
ATOM 618 C C . ALA A 1 87 ? -0.881 13.371 0.874 1.00 85.06 87 ALA A C 1
ATOM 620 O O . ALA A 1 87 ? -1.605 13.740 1.792 1.00 85.06 87 ALA A O 1
ATOM 621 N N . GLY A 1 88 ? -0.360 12.145 0.844 1.00 88.62 88 GLY A N 1
ATOM 622 C CA . GLY A 1 88 ? -0.582 11.170 1.917 1.00 88.62 88 GLY A CA 1
ATOM 623 C C . GLY A 1 88 ? -1.869 10.353 1.790 1.00 88.62 88 GLY A C 1
ATOM 624 O O . GLY A 1 88 ? -2.060 9.425 2.569 1.00 88.62 88 GLY A O 1
ATOM 625 N N . MET A 1 89 ? -2.701 10.571 0.767 1.00 91.75 89 MET A N 1
ATOM 626 C CA . MET A 1 89 ? -3.948 9.808 0.609 1.00 91.75 89 MET A CA 1
ATOM 627 C C . MET A 1 89 ? -3.732 8.294 0.444 1.00 91.75 89 MET A C 1
ATOM 629 O O . MET A 1 89 ? -4.559 7.497 0.875 1.00 91.75 89 MET A O 1
ATOM 633 N N . MET A 1 90 ? -2.604 7.865 -0.134 1.00 93.31 90 MET A N 1
ATOM 634 C CA . MET A 1 90 ? -2.248 6.438 -0.171 1.00 93.31 90 MET A CA 1
ATOM 635 C C . MET A 1 90 ? -1.878 5.881 1.209 1.00 93.31 90 MET A C 1
ATOM 637 O O . MET A 1 90 ? -2.158 4.714 1.463 1.00 93.31 90 MET A O 1
ATOM 641 N N . GLN A 1 91 ? -1.282 6.691 2.092 1.00 93.50 91 GLN A N 1
ATOM 642 C CA . GLN A 1 91 ? -1.055 6.291 3.484 1.00 93.50 91 GLN A CA 1
ATOM 643 C C . GLN A 1 91 ? -2.390 6.178 4.216 1.00 93.50 91 GLN A C 1
ATOM 645 O O . GLN A 1 91 ? -2.636 5.161 4.848 1.00 93.50 91 GLN A O 1
ATOM 650 N N . CYS A 1 92 ? -3.297 7.137 4.011 1.00 92.88 92 CYS A N 1
ATOM 651 C CA . CYS A 1 92 ? -4.651 7.034 4.544 1.00 92.88 92 CYS A CA 1
ATOM 652 C C . CYS A 1 92 ? -5.326 5.714 4.128 1.00 92.88 92 CYS A C 1
ATOM 654 O O . CYS A 1 92 ? -5.872 5.003 4.963 1.00 92.88 92 CYS A O 1
ATOM 656 N N . VAL A 1 93 ? -5.232 5.319 2.853 1.00 94.62 93 VAL A N 1
ATOM 657 C CA . VAL A 1 93 ? -5.796 4.039 2.384 1.00 94.62 93 VAL A CA 1
ATOM 658 C C . VAL A 1 93 ? -5.194 2.831 3.107 1.00 94.62 93 VAL A C 1
ATOM 660 O O . VAL A 1 93 ? -5.931 1.886 3.384 1.00 94.62 93 VAL A O 1
ATOM 663 N N . VAL A 1 94 ? -3.892 2.856 3.410 1.00 95.00 94 VAL A N 1
ATOM 664 C CA . VAL A 1 94 ? -3.221 1.814 4.207 1.00 95.00 94 VAL A CA 1
ATOM 665 C C . VAL A 1 94 ? -3.764 1.790 5.636 1.00 95.00 94 VAL A C 1
ATOM 667 O O . VAL A 1 94 ? -4.051 0.713 6.153 1.00 95.00 94 VAL A O 1
ATOM 670 N N . ASP A 1 95 ? -3.959 2.957 6.245 1.00 93.44 95 ASP A N 1
ATOM 671 C CA . ASP A 1 95 ? -4.443 3.079 7.624 1.00 93.44 95 ASP A CA 1
ATOM 672 C C . ASP A 1 95 ? -5.911 2.629 7.771 1.00 93.44 95 ASP A C 1
ATOM 674 O O . ASP A 1 95 ? -6.309 2.159 8.833 1.00 93.44 95 ASP A O 1
ATOM 678 N N . LEU A 1 96 ? -6.710 2.708 6.696 1.00 93.44 96 LEU A N 1
ATOM 679 C CA . LEU A 1 96 ? -8.101 2.233 6.660 1.00 93.44 96 LEU A CA 1
ATOM 680 C C . LEU A 1 96 ? -8.244 0.725 6.372 1.00 93.44 96 LEU A C 1
ATOM 682 O O . LEU A 1 96 ? -9.375 0.231 6.256 1.00 93.44 96 LEU A O 1
ATOM 686 N N . LEU A 1 97 ? -7.152 -0.024 6.184 1.00 95.06 97 LEU A N 1
ATOM 687 C CA . LEU A 1 97 ? -7.248 -1.463 5.929 1.00 95.06 97 LEU A CA 1
ATOM 688 C C . LEU A 1 97 ? -7.771 -2.205 7.159 1.00 95.06 97 LEU A C 1
ATOM 690 O O . LEU A 1 97 ? -7.270 -2.061 8.270 1.00 95.06 97 LEU A O 1
ATOM 694 N N . THR A 1 98 ? -8.758 -3.067 6.940 1.00 95.25 98 THR A N 1
ATOM 695 C CA . THR A 1 98 ? -9.183 -4.045 7.947 1.00 95.25 98 THR A CA 1
ATOM 696 C C . THR A 1 98 ? -8.096 -5.095 8.170 1.00 95.25 98 THR A C 1
ATOM 698 O O . THR A 1 98 ? -7.298 -5.373 7.276 1.00 95.25 98 THR A O 1
ATOM 701 N N . ASP A 1 99 ? -8.128 -5.795 9.306 1.00 94.06 99 ASP A N 1
ATOM 702 C CA . ASP A 1 99 ? -7.201 -6.905 9.577 1.00 94.06 99 ASP A CA 1
ATOM 703 C C . ASP A 1 99 ? -7.191 -7.970 8.467 1.00 94.06 99 ASP A C 1
ATOM 705 O O . ASP A 1 99 ? -6.163 -8.581 8.175 1.00 94.06 99 ASP A O 1
ATOM 709 N N . ALA A 1 100 ? -8.343 -8.213 7.832 1.00 95.31 100 ALA A N 1
ATOM 710 C CA . ALA A 1 100 ? -8.454 -9.141 6.711 1.00 95.31 100 ALA A CA 1
ATOM 711 C C . ALA A 1 100 ? -7.784 -8.606 5.436 1.00 95.31 100 ALA A C 1
ATOM 713 O O . ALA A 1 100 ? -7.120 -9.368 4.731 1.00 95.31 100 ALA A O 1
ATOM 714 N N . GLU A 1 101 ? -7.930 -7.312 5.151 1.00 96.44 101 GLU A N 1
ATOM 715 C CA . GLU A 1 101 ? -7.283 -6.647 4.018 1.00 96.44 101 GLU A CA 1
ATOM 716 C C . GLU A 1 101 ? -5.765 -6.556 4.221 1.00 96.44 101 GLU A C 1
ATOM 718 O O . GLU A 1 101 ? -5.019 -6.883 3.298 1.00 96.44 101 GLU A O 1
ATOM 723 N N . SER A 1 102 ? -5.303 -6.230 5.430 1.00 94.12 102 SER A N 1
ATOM 724 C CA . SER A 1 102 ? -3.880 -6.141 5.790 1.00 94.12 102 SER A CA 1
ATOM 725 C C . SER A 1 102 ? -3.138 -7.476 5.669 1.00 94.12 102 SER A C 1
ATOM 727 O O . SER A 1 102 ? -1.942 -7.497 5.391 1.00 94.12 102 SER A O 1
ATOM 729 N N . ARG A 1 103 ? -3.836 -8.615 5.798 1.00 93.88 103 ARG A N 1
ATOM 730 C CA . ARG A 1 103 ? -3.259 -9.942 5.496 1.00 93.88 103 ARG A CA 1
ATOM 731 C C . ARG A 1 103 ? -3.042 -10.184 4.003 1.00 93.88 103 ARG A C 1
ATOM 733 O O . ARG A 1 103 ? -2.221 -11.020 3.635 1.00 93.88 103 ARG A O 1
ATOM 740 N N . ARG A 1 104 ? -3.810 -9.514 3.142 1.00 94.19 104 ARG A N 1
ATOM 741 C CA . ARG A 1 104 ? -3.776 -9.713 1.687 1.00 94.19 104 ARG A CA 1
ATOM 742 C C . ARG A 1 104 ? -2.925 -8.672 0.974 1.00 94.19 104 ARG A C 1
ATOM 744 O O . ARG A 1 104 ? -2.322 -8.984 -0.053 1.00 94.19 104 ARG A O 1
ATOM 751 N N . TYR A 1 105 ? -2.918 -7.446 1.472 1.00 95.06 105 TYR A N 1
ATOM 752 C CA . TYR A 1 105 ? -2.314 -6.318 0.794 1.00 95.06 105 TYR A CA 1
ATOM 753 C C . TYR A 1 105 ? -1.179 -5.721 1.620 1.00 95.06 105 TYR A C 1
ATOM 755 O O . TYR A 1 105 ? -1.399 -5.121 2.666 1.00 95.06 105 TYR A O 1
ATOM 763 N N . ASP A 1 106 ? 0.040 -5.861 1.106 1.00 93.62 106 ASP A N 1
ATOM 764 C CA . ASP A 1 106 ? 1.244 -5.329 1.736 1.00 93.62 106 ASP A CA 1
ATOM 765 C C . ASP A 1 106 ? 1.278 -3.792 1.684 1.00 93.62 106 ASP A C 1
ATOM 767 O O . ASP A 1 106 ? 1.197 -3.184 0.609 1.00 93.62 106 ASP A O 1
ATOM 771 N N . ALA A 1 107 ? 1.444 -3.162 2.849 1.00 94.25 107 ALA A N 1
ATOM 772 C CA . ALA A 1 107 ? 1.489 -1.708 2.990 1.00 94.25 107 ALA A CA 1
ATOM 773 C C . ALA A 1 107 ? 2.635 -1.086 2.173 1.00 94.25 107 ALA A C 1
ATOM 775 O O . ALA A 1 107 ? 2.443 -0.087 1.477 1.00 94.25 107 ALA A O 1
ATOM 776 N N . ALA A 1 108 ? 3.820 -1.707 2.172 1.00 92.75 108 ALA A N 1
ATOM 777 C CA . ALA A 1 108 ? 4.963 -1.205 1.411 1.00 92.75 108 ALA A CA 1
ATOM 778 C C . ALA A 1 108 ? 4.737 -1.300 -0.111 1.00 92.75 108 ALA A C 1
ATOM 780 O O . ALA A 1 108 ? 5.161 -0.421 -0.870 1.00 92.75 108 ALA A O 1
ATOM 781 N N . ALA A 1 109 ? 4.053 -2.342 -0.585 1.00 92.69 109 ALA A N 1
ATOM 782 C CA . ALA A 1 109 ? 3.612 -2.481 -1.969 1.00 92.69 109 ALA A CA 1
ATOM 783 C C . ALA A 1 109 ? 2.556 -1.433 -2.346 1.00 92.69 109 ALA A C 1
ATOM 785 O O . ALA A 1 109 ? 2.647 -0.866 -3.437 1.00 92.69 109 ALA A O 1
ATOM 786 N N . MET A 1 110 ? 1.614 -1.111 -1.455 1.00 94.69 110 MET A N 1
ATOM 787 C CA . MET A 1 110 ? 0.674 -0.010 -1.687 1.00 94.69 110 MET A CA 1
ATOM 788 C C . MET A 1 110 ? 1.396 1.327 -1.829 1.00 94.69 110 MET A C 1
ATOM 790 O O . MET A 1 110 ? 1.221 2.012 -2.835 1.00 94.69 110 MET A O 1
ATOM 794 N N . LEU A 1 111 ? 2.268 1.682 -0.883 1.00 93.56 111 LEU A N 1
ATOM 795 C CA . LEU A 1 111 ? 3.002 2.953 -0.917 1.00 93.56 111 LEU A CA 1
ATOM 796 C C . LEU A 1 111 ? 3.941 3.065 -2.130 1.00 93.56 111 LEU A C 1
ATOM 798 O O . LEU A 1 111 ? 4.195 4.165 -2.630 1.00 93.56 111 LEU A O 1
ATOM 802 N N . ARG A 1 112 ? 4.421 1.934 -2.665 1.00 91.62 112 ARG A N 1
ATOM 803 C CA . ARG A 1 112 ? 5.167 1.891 -3.933 1.00 91.62 112 ARG A CA 1
ATOM 804 C C . ARG A 1 112 ? 4.342 2.348 -5.138 1.00 91.62 112 ARG A C 1
ATOM 806 O O . ARG A 1 112 ? 4.931 2.935 -6.043 1.00 91.62 112 ARG A O 1
ATOM 813 N N . LEU A 1 113 ? 3.019 2.160 -5.156 1.00 92.75 113 LEU A N 1
ATOM 814 C CA . LEU A 1 113 ? 2.172 2.606 -6.274 1.00 92.75 113 LEU A CA 1
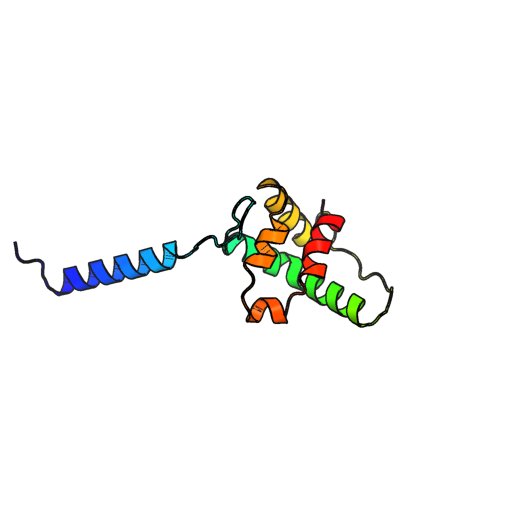ATOM 815 C C . LEU A 1 113 ? 2.266 4.114 -6.513 1.00 92.75 113 LEU A C 1
ATOM 817 O O . LEU A 1 113 ? 2.298 4.539 -7.666 1.00 92.75 113 LEU A O 1
ATOM 821 N N . THR A 1 114 ? 2.381 4.915 -5.448 1.00 89.75 114 THR A N 1
ATOM 822 C CA . THR A 1 114 ? 2.563 6.372 -5.542 1.00 89.75 114 THR A CA 1
ATOM 823 C C . THR A 1 114 ? 3.775 6.728 -6.400 1.00 89.75 114 THR A C 1
ATOM 825 O O . THR A 1 114 ? 3.680 7.600 -7.254 1.00 89.75 114 THR A O 1
ATOM 828 N N . ARG A 1 115 ? 4.892 6.005 -6.236 1.00 87.94 115 ARG A N 1
ATOM 829 C CA . ARG A 1 115 ? 6.130 6.238 -7.000 1.00 87.94 115 ARG A CA 1
ATOM 830 C C . ARG A 1 115 ? 6.029 5.826 -8.470 1.00 87.94 115 ARG A C 1
ATOM 832 O O . ARG A 1 115 ? 6.789 6.329 -9.287 1.00 87.94 115 ARG A O 1
ATOM 839 N N . TYR A 1 116 ? 5.143 4.889 -8.803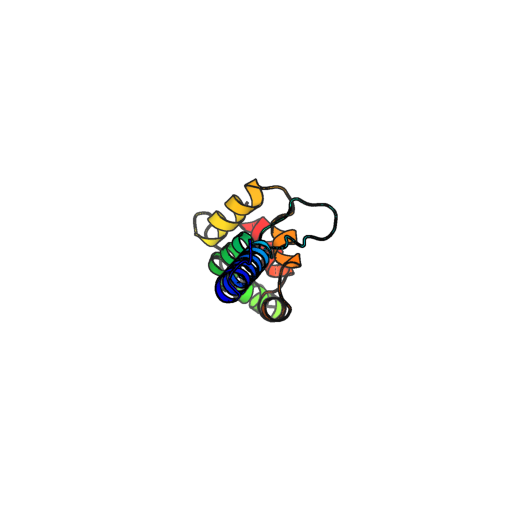 1.00 88.69 116 TYR A N 1
ATOM 840 C CA . TYR A 1 116 ? 4.978 4.405 -10.177 1.00 88.69 116 TYR A CA 1
ATOM 841 C C . TYR A 1 116 ? 3.924 5.185 -10.970 1.00 88.69 116 TYR A C 1
ATOM 843 O O . TYR A 1 116 ? 4.054 5.329 -12.188 1.00 88.69 116 TYR A O 1
ATOM 851 N N . CYS A 1 117 ? 2.864 5.644 -10.302 1.00 92.25 117 CYS A N 1
ATOM 852 C CA . CYS A 1 117 ? 1.667 6.169 -10.956 1.00 92.25 117 CYS A CA 1
ATOM 853 C C . CYS A 1 117 ? 1.577 7.700 -11.032 1.00 92.25 117 CYS A C 1
ATOM 855 O O . CYS A 1 117 ? 0.788 8.197 -11.850 1.00 92.25 117 CYS A O 1
ATOM 857 N N . ILE A 1 118 ? 2.342 8.411 -10.197 1.00 86.19 118 ILE A N 1
ATOM 858 C CA . ILE A 1 118 ? 2.525 9.871 -10.223 1.00 86.19 118 ILE A CA 1
ATOM 859 C C . ILE A 1 118 ? 3.825 10.169 -10.969 1.00 86.19 118 ILE A C 1
ATOM 861 O O . ILE A 1 118 ? 3.774 11.020 -11.878 1.00 86.19 118 ILE A O 1
#

Radius of gyration: 19.43 Å; Cα contacts (8 Å, |Δi|>4): 116; chains: 1; bounding box: 66×30×39 Å

pLDDT: mean 82.87, std 15.18, range [44.28, 97.31]

Sequence (118 aa):
MLIPKNLLATLLFLLALTALASLDTASSGCCGETCTDKQKRQILQACGSYIVAMAATASAGRSLPLPPPPRNGPCCAAVRALQRHGAGMMQCVVDLLTDAESRRYDAAAMLRLTRYCI

Secondary structure (DSSP, 8-state):
----HHHHHHHHHHHHHHHHHH-------SSSPPPPHHHHHHHHHHHHHHHHHHHHHHHTT----PPPPPTTSHHHHHHHHHHTT-TTHHHHHHHT--HHHHTTS-HHHHHHHHHHH-

Foldseek 3Di:
DDDPPVNVVVVVVVVVVVVVVVVLPQDDPDDWQTDTPVLLVQLCVFCVVQQQVLVVCVVVVHPPDDDQADLPGSNLVSVVVQCVRDPCSLVSSVVPDDPVRCVRGPSVSSVVNNVVRD

Solvent-accessible surface area (backbone atoms only — not comparable to full-atom values): 6833 Å² total; per-residue (Å²): 135,86,76,55,71,69,58,55,51,50,51,51,50,51,52,52,51,51,50,59,68,60,59,71,65,61,60,55,73,90,92,61,57,73,50,45,69,66,57,36,50,51,43,50,71,50,31,39,70,60,24,39,52,50,36,54,34,63,74,65,75,45,85,68,76,71,80,70,74,51,61,89,33,66,31,18,47,43,51,47,59,49,47,72,66,35,77,60,33,67,55,30,41,53,66,60,47,48,78,73,49,54,75,62,43,43,60,70,33,51,58,46,46,58,78,66,35,109

Organism: Zea mays (NCBI:txid4577)

Mean predicted aligned error: 12.6 Å

Nearest PDB structures (foldseek):
  8bbm-assembly1_A  TM=4.125E-01  e=3.789E+00  Leishmania tarentolae
  5c4j-assembly1_A  TM=2.304E-01  e=5.137E+00  Saccharomyces cerevisiae S288C